Protein AF-F1LET0-F1 (afdb_monomer)

Sequence (110 aa):
MNVQQAGLLLLLGVIIACVSADAPQTCSQVMASPGEENHNKMLLCQLFESSTLLAQLGALVSEGLDRLMITQGVVPDVSAEEEGQSIEKRKHEYLRFGKRKHEYLRFGRK

Structure (mmCIF, N/CA/C/O backbone):
data_AF-F1LET0-F1
#
_entry.id   AF-F1LET0-F1
#
loop_
_atom_site.group_PDB
_atom_site.id
_atom_site.type_symbol
_atom_site.label_atom_id
_atom_site.label_alt_id
_atom_site.label_comp_id
_atom_site.label_asym_id
_atom_site.label_entity_id
_atom_site.label_seq_id
_atom_site.pdbx_PDB_ins_code
_atom_site.Cartn_x
_atom_site.Cartn_y
_atom_site.Cartn_z
_atom_site.occupancy
_atom_site.B_iso_or_equiv
_atom_site.auth_seq_id
_atom_site.auth_comp_id
_atom_site.auth_asym_id
_atom_site.auth_atom_id
_atom_site.pdbx_PDB_model_num
ATOM 1 N N . MET A 1 1 ? -5.323 -19.672 57.833 1.00 56.84 1 MET A N 1
ATOM 2 C CA . MET A 1 1 ? -5.205 -19.166 56.447 1.00 56.84 1 MET A CA 1
ATOM 3 C C . MET A 1 1 ? -4.450 -17.856 56.521 1.00 56.84 1 MET A C 1
ATOM 5 O O . MET A 1 1 ? -4.921 -16.932 57.168 1.00 56.84 1 MET A O 1
ATOM 9 N N . ASN A 1 2 ? -3.221 -17.841 56.010 1.00 63.44 2 ASN A N 1
ATOM 10 C CA . ASN A 1 2 ? -2.271 -16.759 56.257 1.00 63.44 2 ASN A CA 1
ATOM 11 C C . ASN A 1 2 ? -2.676 -15.504 55.476 1.00 63.44 2 ASN A C 1
ATOM 13 O O . ASN A 1 2 ? -3.034 -15.597 54.304 1.00 63.44 2 ASN A O 1
ATOM 17 N N . VAL A 1 3 ? -2.590 -14.338 56.118 1.00 72.00 3 VAL A N 1
ATOM 18 C CA . VAL A 1 3 ? -2.959 -13.013 55.572 1.00 72.00 3 VAL A CA 1
ATOM 19 C C . VAL A 1 3 ? -2.309 -12.745 54.202 1.00 72.00 3 VAL A C 1
ATOM 21 O O . VAL A 1 3 ? -2.918 -12.139 53.325 1.00 72.00 3 VAL A O 1
ATOM 24 N N . GLN A 1 4 ? -1.120 -13.308 53.971 1.00 70.50 4 GLN A N 1
ATOM 25 C CA . GLN A 1 4 ? -0.400 -13.267 52.696 1.00 70.50 4 GLN A CA 1
ATOM 26 C C . GLN A 1 4 ? -1.166 -13.920 51.527 1.00 70.50 4 GLN A C 1
ATOM 28 O O . GLN A 1 4 ? -1.143 -13.424 50.405 1.00 70.50 4 GLN A O 1
ATOM 33 N N . GLN A 1 5 ? -1.865 -15.028 51.787 1.00 74.06 5 GLN A N 1
ATOM 34 C CA . GLN A 1 5 ? -2.596 -15.795 50.776 1.00 74.06 5 GLN A CA 1
ATOM 35 C C . GLN A 1 5 ? -3.907 -15.094 50.385 1.00 74.06 5 GLN A C 1
ATOM 37 O O . GLN A 1 5 ? -4.295 -15.118 49.220 1.00 74.06 5 GLN A O 1
ATOM 42 N N . ALA A 1 6 ? -4.548 -14.412 51.342 1.00 75.75 6 ALA A N 1
ATOM 43 C CA . ALA A 1 6 ? -5.726 -13.584 51.090 1.00 75.75 6 ALA A CA 1
ATOM 44 C C . ALA A 1 6 ? -5.379 -12.333 50.262 1.00 75.75 6 ALA A C 1
ATOM 46 O O . ALA A 1 6 ? -6.107 -12.003 49.330 1.00 75.75 6 ALA A O 1
ATOM 47 N N . GLY A 1 7 ? -4.239 -11.686 50.545 1.00 79.75 7 GLY A N 1
ATOM 48 C CA . GLY A 1 7 ? -3.753 -10.546 49.759 1.00 79.75 7 GLY A CA 1
ATOM 49 C C . GLY A 1 7 ? -3.412 -10.917 48.313 1.00 79.75 7 GLY A C 1
ATOM 50 O O . GLY A 1 7 ? -3.776 -10.192 47.390 1.00 79.75 7 GLY A O 1
ATOM 51 N N . LEU A 1 8 ? -2.786 -12.080 48.102 1.00 81.38 8 LEU A N 1
ATOM 52 C CA . LEU A 1 8 ? -2.466 -12.583 46.763 1.00 81.38 8 LEU A CA 1
ATOM 53 C C . LEU A 1 8 ? -3.726 -12.894 45.940 1.00 81.38 8 LEU A C 1
ATOM 55 O O . LEU A 1 8 ? -3.779 -12.565 44.759 1.00 81.38 8 LEU A O 1
ATOM 59 N N . LEU A 1 9 ? -4.750 -13.488 46.565 1.00 81.1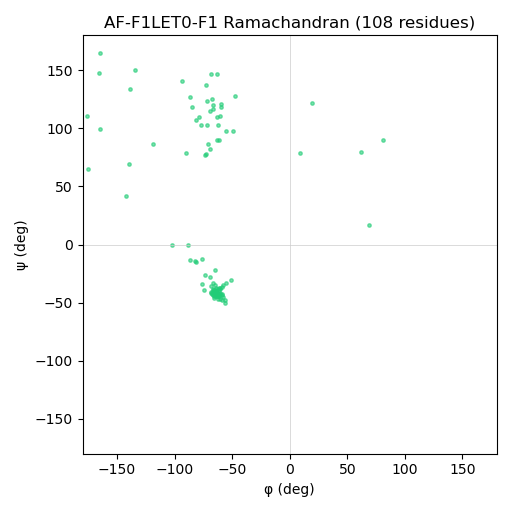2 9 LEU A N 1
ATOM 60 C CA . LEU A 1 9 ? -6.037 -13.772 45.920 1.00 81.12 9 LEU A CA 1
ATOM 61 C C . LEU A 1 9 ? -6.799 -12.493 45.553 1.00 81.12 9 LEU A C 1
ATOM 63 O O . LEU A 1 9 ? -7.379 -12.422 44.473 1.00 81.12 9 LEU A O 1
ATOM 67 N N . LEU A 1 10 ? -6.762 -11.473 46.414 1.00 81.38 10 LEU A N 1
ATOM 68 C CA . LEU A 1 10 ? -7.357 -10.164 46.133 1.00 81.38 10 LEU A CA 1
ATOM 69 C C . LEU A 1 10 ? -6.645 -9.453 44.977 1.00 81.38 10 LEU A C 1
ATOM 71 O O . LEU A 1 10 ? -7.308 -8.945 44.078 1.00 81.38 10 LEU A O 1
ATOM 75 N N . LEU A 1 11 ? -5.310 -9.473 44.954 1.00 78.56 11 LEU A N 1
ATOM 76 C CA . LEU A 1 11 ? -4.522 -8.908 43.855 1.00 78.56 11 LEU A C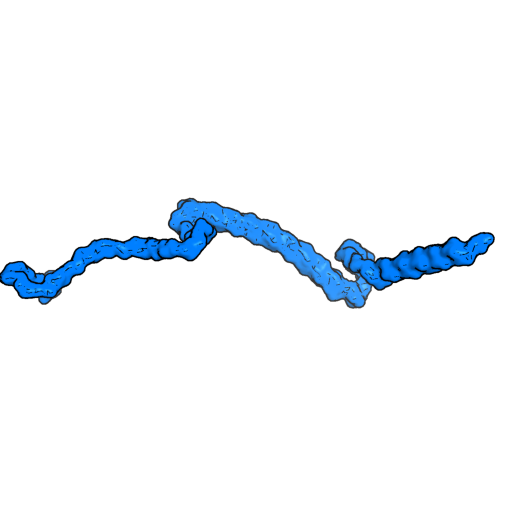A 1
ATOM 77 C C . LEU A 1 11 ? -4.780 -9.636 42.533 1.00 78.56 11 LEU A C 1
ATOM 79 O O . LEU A 1 11 ? -5.009 -8.984 41.519 1.00 78.56 11 LEU A O 1
ATOM 83 N N . LEU A 1 12 ? -4.813 -10.972 42.541 1.00 79.06 12 LEU A N 1
ATOM 84 C CA . LEU A 1 12 ? -5.175 -11.765 41.362 1.00 79.06 12 LEU A CA 1
ATOM 85 C C . LEU A 1 12 ? -6.596 -11.446 40.879 1.00 79.06 12 LEU A C 1
ATOM 87 O O . LEU A 1 12 ? -6.797 -11.266 39.682 1.00 79.06 12 LEU A O 1
ATOM 91 N N . GLY A 1 13 ? -7.562 -11.310 41.791 1.00 72.94 13 GLY A N 1
ATOM 92 C CA . GLY A 1 13 ? -8.936 -10.932 41.452 1.00 72.94 13 GLY A CA 1
ATOM 93 C C . GLY A 1 13 ? -9.042 -9.546 40.808 1.00 72.94 13 GLY A C 1
ATOM 94 O O . GLY A 1 13 ? -9.753 -9.385 39.819 1.00 72.94 13 GLY A O 1
ATOM 95 N N . VAL A 1 14 ? -8.291 -8.561 41.312 1.00 77.62 14 VAL A N 1
ATOM 96 C CA . VAL A 1 14 ? -8.251 -7.200 40.748 1.00 77.62 14 VAL A CA 1
ATOM 97 C C . VAL A 1 14 ? -7.578 -7.186 39.374 1.00 77.62 14 VAL A C 1
ATOM 99 O O . VAL A 1 14 ? -8.085 -6.549 38.456 1.00 77.62 14 VAL A O 1
ATOM 102 N N . ILE A 1 15 ? -6.480 -7.925 39.193 1.00 70.19 15 ILE A N 1
ATOM 103 C CA . ILE A 1 15 ? -5.787 -8.021 37.898 1.00 70.19 15 ILE A CA 1
ATOM 104 C C . ILE A 1 15 ? -6.701 -8.653 36.836 1.00 70.19 15 ILE A C 1
ATOM 106 O O . ILE A 1 15 ? -6.777 -8.149 35.717 1.00 70.19 15 ILE A O 1
ATOM 110 N N . ILE A 1 16 ? -7.439 -9.710 37.189 1.00 67.06 16 ILE A N 1
ATOM 111 C CA . ILE A 1 16 ? -8.380 -10.375 36.274 1.00 67.06 16 ILE A CA 1
ATOM 112 C C . ILE A 1 16 ? -9.549 -9.443 35.912 1.00 67.06 16 ILE A C 1
ATOM 114 O O . ILE A 1 16 ? -9.918 -9.355 34.741 1.00 67.06 16 ILE A O 1
ATOM 118 N N . ALA A 1 17 ? -10.093 -8.700 36.880 1.00 59.22 17 ALA A N 1
ATOM 119 C CA . ALA A 1 17 ? -11.155 -7.725 36.628 1.00 59.22 17 ALA A CA 1
ATOM 120 C C . ALA A 1 17 ? -10.692 -6.583 35.703 1.00 59.22 17 ALA A C 1
ATOM 122 O O . ALA A 1 17 ? -11.411 -6.229 34.767 1.00 59.22 17 ALA A O 1
ATOM 123 N N . CYS A 1 18 ? -9.473 -6.065 35.894 1.00 55.19 18 CYS A N 1
ATOM 124 C CA . CYS A 1 18 ? -8.909 -5.011 35.047 1.00 55.19 18 CYS A CA 1
ATOM 125 C C . CYS A 1 18 ? -8.669 -5.465 33.597 1.00 55.19 18 CYS A C 1
ATOM 127 O O . CYS A 1 18 ? -8.872 -4.677 32.679 1.00 55.19 18 CYS A O 1
ATOM 129 N N . VAL A 1 19 ? -8.290 -6.727 33.367 1.00 56.44 19 VAL A N 1
ATOM 130 C CA . VAL A 1 19 ? -8.072 -7.269 32.009 1.00 56.44 19 VAL A CA 1
ATOM 131 C C . VAL A 1 19 ? -9.380 -7.407 31.216 1.00 56.44 19 VAL A C 1
ATOM 133 O O . VAL A 1 19 ? -9.371 -7.320 29.992 1.00 56.44 19 VAL A O 1
ATOM 136 N N . SER A 1 20 ? -10.516 -7.594 31.893 1.00 51.00 20 SER A N 1
ATOM 137 C CA . SER A 1 20 ? -11.817 -7.804 31.236 1.00 51.00 20 SER A CA 1
ATOM 138 C C . SER A 1 20 ? -12.580 -6.525 30.871 1.00 51.00 20 SER A C 1
ATOM 140 O O . SER A 1 20 ? -13.534 -6.596 30.099 1.00 51.00 20 SER A O 1
ATOM 142 N N . ALA A 1 21 ? -12.177 -5.366 31.402 1.00 47.12 21 ALA A N 1
ATOM 143 C CA . ALA A 1 21 ? -12.904 -4.109 31.211 1.00 47.12 21 ALA A CA 1
ATOM 144 C C . ALA A 1 21 ? -12.606 -3.414 29.869 1.00 47.12 21 ALA A C 1
ATOM 146 O O . ALA A 1 21 ? -13.365 -2.536 29.471 1.00 47.12 21 ALA A O 1
ATOM 147 N N . ASP A 1 22 ? -11.541 -3.818 29.169 1.00 45.16 22 ASP A N 1
ATOM 148 C CA . ASP A 1 22 ? -11.084 -3.162 27.936 1.00 45.16 22 ASP A CA 1
ATOM 149 C C . ASP A 1 22 ? -10.569 -4.185 26.905 1.00 45.16 22 ASP A C 1
ATOM 151 O O . ASP A 1 22 ? -9.524 -4.030 26.272 1.00 45.16 22 ASP A O 1
ATOM 155 N N . ALA A 1 23 ? -11.283 -5.307 26.770 1.00 52.97 23 ALA A N 1
ATOM 156 C CA . ALA A 1 23 ? -11.004 -6.258 25.703 1.00 52.97 23 ALA A CA 1
ATOM 157 C C . ALA A 1 23 ? -11.463 -5.651 24.362 1.00 52.97 23 ALA A C 1
ATOM 159 O O . ALA A 1 23 ? -12.647 -5.316 24.230 1.00 52.97 23 ALA A O 1
ATOM 160 N N . PRO A 1 24 ? -10.581 -5.516 23.350 1.00 62.19 24 PRO A N 1
ATOM 161 C CA . PRO A 1 24 ? -10.989 -5.020 22.045 1.00 62.19 24 PRO A CA 1
ATOM 162 C C . PRO A 1 24 ? -12.050 -5.964 21.475 1.00 62.19 24 PRO A C 1
ATOM 164 O O . PRO A 1 24 ? -11.803 -7.156 21.281 1.00 62.19 24 PRO A O 1
ATOM 167 N N . GLN A 1 25 ? -13.252 -5.435 21.237 1.00 67.94 25 GLN A N 1
ATOM 168 C CA . GLN A 1 25 ? -14.327 -6.198 20.614 1.00 67.94 25 GLN A CA 1
ATOM 169 C C . GLN A 1 25 ? -13.849 -6.665 19.240 1.00 67.94 25 GLN A C 1
ATOM 171 O O . GLN A 1 25 ? -13.485 -5.859 18.383 1.00 67.94 25 GLN A O 1
ATOM 176 N N . THR A 1 26 ? -13.836 -7.977 19.032 1.00 78.69 26 THR A N 1
ATOM 177 C CA . THR A 1 26 ? -13.516 -8.538 17.718 1.00 78.69 26 THR A CA 1
ATOM 178 C C . THR A 1 26 ? -14.636 -8.194 16.736 1.00 78.69 26 THR A C 1
ATOM 180 O O . THR A 1 26 ? -15.807 -8.142 17.122 1.00 78.69 26 THR A O 1
ATOM 183 N N . CYS A 1 27 ? -14.315 -7.987 15.453 1.00 79.12 27 CYS A N 1
ATOM 184 C CA . CYS A 1 27 ? -15.344 -7.718 14.440 1.00 79.12 27 CYS A CA 1
ATOM 185 C C . CYS A 1 27 ? -16.425 -8.808 14.401 1.00 79.12 27 CYS A C 1
ATOM 187 O O . CYS A 1 27 ? -17.602 -8.498 14.243 1.00 79.12 27 CYS A O 1
ATOM 189 N N . SER A 1 28 ? -16.055 -10.063 14.675 1.00 80.69 28 SER A N 1
ATOM 190 C CA . SER A 1 28 ? -16.986 -11.186 14.816 1.00 80.69 28 SER A CA 1
ATOM 191 C C . SER A 1 28 ? -18.026 -10.975 15.927 1.00 80.69 28 SER A C 1
ATOM 193 O O . SER A 1 28 ? -19.184 -11.346 15.765 1.00 80.69 28 SER A O 1
ATOM 195 N N . GLN A 1 29 ? -17.639 -10.350 17.044 1.00 80.56 29 GLN A N 1
ATOM 196 C CA . GLN A 1 29 ? -18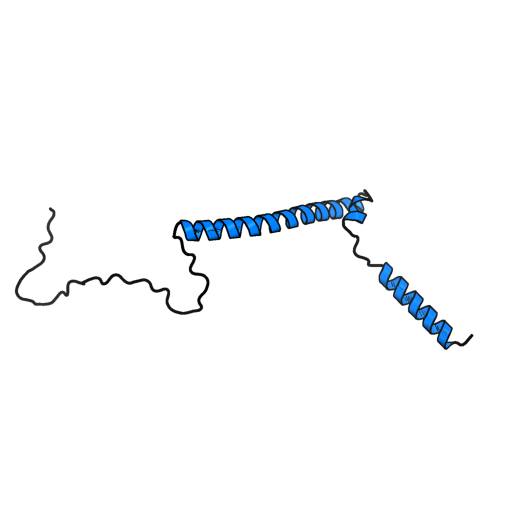.539 -10.007 18.153 1.00 80.56 29 GLN A CA 1
ATOM 197 C C . GLN A 1 29 ? -19.442 -8.813 17.827 1.00 80.56 29 GLN A C 1
ATOM 199 O O . GLN A 1 29 ? -20.620 -8.825 18.177 1.00 80.56 29 GLN A O 1
ATOM 204 N N . VAL A 1 30 ? -18.906 -7.801 17.141 1.00 78.12 30 VAL A N 1
ATOM 205 C CA . VAL A 1 30 ? -19.661 -6.604 16.732 1.00 78.12 30 VAL A CA 1
ATOM 206 C C . VAL A 1 30 ? -20.729 -6.958 15.694 1.00 78.12 30 VAL A C 1
ATOM 208 O O . VAL A 1 30 ? -21.841 -6.445 15.761 1.00 78.12 30 VAL A O 1
ATOM 211 N N . MET A 1 31 ? -20.428 -7.875 14.772 1.00 73.19 31 MET A N 1
ATOM 212 C CA . MET A 1 31 ? -21.385 -8.333 13.759 1.00 73.19 31 MET A CA 1
ATOM 213 C C . MET A 1 31 ? -22.481 -9.252 14.318 1.00 73.19 31 MET A C 1
ATOM 215 O O . MET A 1 31 ? -23.569 -9.309 13.752 1.00 73.19 31 MET A O 1
ATOM 219 N N . ALA A 1 32 ? -22.217 -9.959 15.421 1.00 76.50 32 ALA A N 1
ATOM 220 C CA . ALA A 1 32 ? -23.184 -10.855 16.058 1.00 76.50 32 ALA A CA 1
ATOM 221 C C . ALA A 1 32 ? -24.186 -10.137 16.987 1.00 76.50 32 ALA A C 1
ATOM 223 O O . ALA A 1 32 ? -25.197 -10.733 17.355 1.00 76.50 32 ALA A O 1
ATOM 224 N N . SER A 1 33 ? -23.927 -8.877 17.362 1.00 69.94 33 SER A N 1
ATOM 225 C CA . SER A 1 33 ? -24.797 -8.069 18.229 1.00 69.94 33 SER A CA 1
ATOM 226 C C . SER A 1 33 ? -25.294 -6.813 17.497 1.00 69.94 33 SER A C 1
ATOM 228 O O . SER A 1 33 ? -24.670 -5.749 17.588 1.00 69.94 33 SER A O 1
ATOM 230 N N . PRO A 1 34 ? -26.403 -6.908 16.739 1.00 61.94 34 PRO A N 1
ATOM 231 C CA . PRO A 1 34 ? -26.974 -5.759 16.051 1.00 61.94 34 PRO A CA 1
ATOM 232 C C . PRO A 1 34 ? -27.628 -4.817 17.071 1.00 61.94 34 PRO A C 1
ATOM 234 O O . PRO A 1 34 ? -28.721 -5.073 17.570 1.00 61.94 34 PRO A O 1
ATOM 237 N N . GLY A 1 35 ? -26.944 -3.717 17.377 1.00 69.25 35 GLY A N 1
ATOM 238 C CA . GLY A 1 35 ? -27.448 -2.610 18.190 1.00 69.25 35 GLY A CA 1
ATOM 239 C C . GLY A 1 35 ? -27.118 -1.272 17.530 1.00 69.25 35 GLY A C 1
ATOM 240 O O . GLY A 1 35 ? -26.113 -1.163 16.827 1.00 69.25 35 GLY A O 1
ATOM 241 N N . GLU A 1 36 ? -27.951 -0.253 17.748 1.00 71.00 36 GLU A N 1
ATOM 242 C CA . GLU A 1 36 ? -27.780 1.095 17.170 1.00 71.00 36 GLU A CA 1
ATOM 243 C C . GLU A 1 36 ? -26.421 1.715 17.556 1.00 71.00 36 GLU A C 1
ATOM 245 O O . GLU A 1 36 ? -25.735 2.324 16.737 1.00 71.00 36 GLU A O 1
ATOM 250 N N . GLU A 1 37 ? -25.954 1.423 18.770 1.00 73.75 37 GLU A N 1
ATOM 251 C CA . GLU A 1 37 ? -24.635 1.789 19.304 1.00 73.75 37 GLU A CA 1
ATOM 252 C C . GLU A 1 37 ? -23.442 1.130 18.583 1.00 73.75 37 GLU A C 1
ATOM 254 O O . GLU A 1 37 ? -22.325 1.653 18.606 1.00 73.75 37 GLU A O 1
ATOM 259 N N . ASN A 1 38 ? -23.663 0.003 17.899 1.00 76.62 38 ASN A N 1
ATOM 260 C CA . ASN A 1 38 ? -22.626 -0.749 17.191 1.00 76.62 38 ASN A CA 1
ATOM 261 C C . ASN A 1 38 ? -22.653 -0.528 15.673 1.00 76.62 38 ASN A C 1
ATOM 263 O O . ASN A 1 38 ? -21.783 -1.051 14.979 1.00 76.62 38 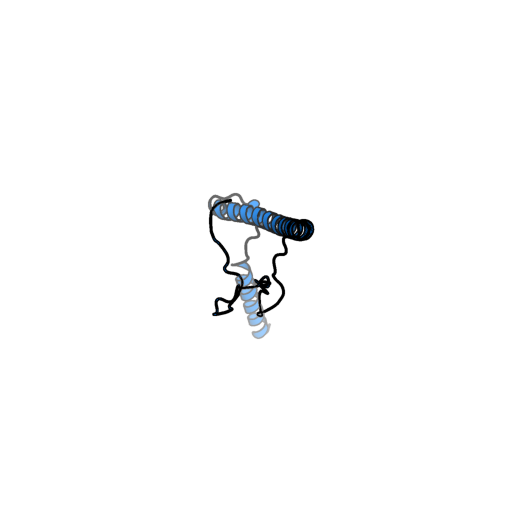ASN A O 1
ATOM 267 N N . HIS A 1 39 ? -23.583 0.279 15.148 1.00 81.06 39 HIS A N 1
ATOM 268 C CA . HIS A 1 39 ? -23.700 0.533 13.709 1.00 81.06 39 HIS A CA 1
ATOM 269 C C . HIS A 1 39 ? -22.396 1.082 13.106 1.00 81.06 39 HIS A C 1
ATOM 271 O O . HIS A 1 39 ? -21.874 0.544 12.130 1.00 81.06 39 HIS A O 1
ATOM 277 N N . ASN A 1 40 ? -21.795 2.087 13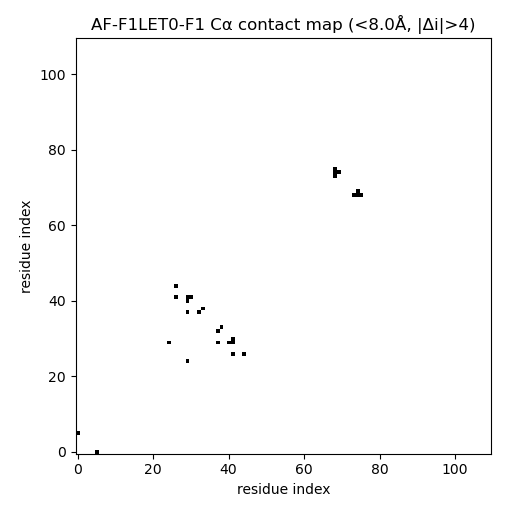.752 1.00 84.50 40 ASN A N 1
ATOM 278 C CA . ASN A 1 40 ? -20.516 2.652 13.311 1.00 84.50 40 ASN A CA 1
ATOM 279 C C . ASN A 1 40 ? -19.372 1.628 13.384 1.00 84.50 40 ASN A C 1
ATOM 281 O O . ASN A 1 40 ? -18.522 1.584 12.498 1.00 84.50 40 ASN A O 1
ATOM 285 N N . LYS A 1 41 ? -19.357 0.767 14.409 1.00 84.56 41 LYS A N 1
ATOM 286 C CA . LYS A 1 41 ? -18.344 -0.292 14.546 1.00 84.56 41 LYS A CA 1
ATOM 287 C C . LYS A 1 41 ? -18.502 -1.367 13.467 1.00 84.56 41 LYS A C 1
ATOM 289 O O . LYS A 1 41 ? -17.507 -1.864 12.954 1.00 84.56 41 LYS A O 1
ATOM 294 N N . MET A 1 42 ? -19.737 -1.685 13.084 1.00 84.38 42 MET A N 1
ATOM 295 C CA . MET A 1 42 ? -20.038 -2.614 11.997 1.00 84.38 42 MET A CA 1
ATOM 296 C C . MET A 1 42 ? -19.540 -2.077 10.649 1.00 84.38 42 MET A C 1
ATOM 298 O O . MET A 1 42 ? -18.884 -2.808 9.908 1.00 84.38 42 MET A O 1
ATOM 302 N N . LEU A 1 43 ? -19.770 -0.790 10.364 1.00 86.81 43 LEU A N 1
ATOM 303 C CA . LEU A 1 43 ? -19.232 -0.134 9.167 1.00 86.81 43 LEU A CA 1
ATOM 304 C C . LEU A 1 43 ? -17.699 -0.156 9.147 1.00 86.81 43 LEU A C 1
ATOM 306 O O . LEU A 1 43 ? -17.104 -0.444 8.112 1.00 86.81 43 LEU A O 1
ATOM 310 N N . LEU A 1 44 ? -17.046 0.088 10.288 1.00 88.69 44 LEU A N 1
ATOM 311 C CA . LEU A 1 44 ? -15.586 -0.002 10.387 1.00 88.69 44 LEU A CA 1
ATOM 312 C C . LEU A 1 44 ? -15.071 -1.423 10.122 1.00 88.69 44 LEU A C 1
ATOM 314 O O . LEU A 1 44 ? -14.057 -1.576 9.446 1.00 88.69 44 LEU A O 1
ATOM 318 N N . CYS A 1 45 ? -15.775 -2.456 10.586 1.00 89.06 45 CYS A N 1
ATOM 319 C CA . CYS A 1 45 ? -15.436 -3.848 10.288 1.00 89.06 45 CYS A CA 1
ATOM 320 C C . CYS A 1 45 ? -15.555 -4.175 8.796 1.00 89.06 45 CYS A C 1
ATOM 322 O O . CYS A 1 45 ? -14.653 -4.790 8.231 1.00 89.06 45 CYS A O 1
ATOM 324 N N . GLN A 1 46 ? -16.619 -3.704 8.144 1.00 90.00 46 GLN A N 1
ATOM 325 C CA . GLN A 1 46 ? -16.801 -3.868 6.702 1.00 90.00 46 GLN A CA 1
ATOM 326 C C . GLN A 1 46 ? -15.715 -3.129 5.905 1.00 90.00 46 GLN A C 1
ATOM 328 O O . GLN A 1 46 ? -15.165 -3.661 4.939 1.00 90.00 46 GLN A O 1
ATOM 333 N N . LEU A 1 47 ? -15.368 -1.907 6.319 1.00 90.31 47 LEU A N 1
ATOM 334 C CA . LEU A 1 47 ? -14.273 -1.162 5.702 1.00 90.31 47 LEU A CA 1
ATOM 335 C C . LEU A 1 47 ? -12.936 -1.875 5.894 1.00 90.31 47 LEU A C 1
ATOM 337 O O . LEU A 1 47 ? -12.176 -1.987 4.934 1.00 90.31 47 LEU A O 1
ATOM 341 N N . PHE A 1 48 ? -12.661 -2.390 7.091 1.00 89.81 48 PHE A N 1
ATOM 342 C CA . PHE A 1 48 ? -11.449 -3.154 7.367 1.00 89.81 48 PHE A CA 1
ATOM 343 C C . PHE A 1 48 ? -11.342 -4.386 6.461 1.00 89.81 48 PHE A C 1
ATOM 345 O O . PHE A 1 48 ? -10.314 -4.571 5.813 1.00 89.81 48 PHE A O 1
ATOM 352 N N . GLU A 1 49 ? -12.417 -5.165 6.329 1.00 88.50 49 GLU A N 1
ATOM 353 C CA . GLU A 1 49 ? -12.474 -6.308 5.414 1.00 88.50 49 GLU A CA 1
ATOM 354 C C . GLU A 1 49 ? -12.156 -5.884 3.971 1.00 88.50 49 GLU A C 1
ATOM 356 O O . GLU A 1 49 ? -11.241 -6.428 3.349 1.00 88.50 49 GLU A O 1
ATOM 361 N N . SER A 1 50 ? -12.819 -4.835 3.470 1.00 93.31 50 SER A N 1
ATOM 362 C CA . SER A 1 50 ? -12.564 -4.319 2.119 1.00 93.31 50 SER A CA 1
ATOM 363 C C . SER A 1 50 ? -11.125 -3.819 1.922 1.00 93.31 50 SER A C 1
ATOM 365 O O . SER A 1 50 ? -10.523 -4.048 0.873 1.00 93.31 50 SER A O 1
ATOM 367 N N . SER A 1 51 ? -10.538 -3.195 2.947 1.00 93.06 51 SER A N 1
ATOM 368 C CA . SER A 1 51 ? -9.175 -2.660 2.923 1.00 93.06 51 SER A CA 1
ATOM 369 C C . SER A 1 51 ? -8.135 -3.774 2.809 1.00 93.06 51 SER A C 1
ATOM 371 O O . SER A 1 51 ? -7.190 -3.668 2.027 1.00 93.06 51 SER A O 1
ATOM 373 N N . THR A 1 52 ? -8.334 -4.888 3.519 1.00 91.06 52 THR A N 1
ATOM 374 C CA . THR A 1 52 ? -7.418 -6.037 3.434 1.00 91.06 52 THR A CA 1
ATOM 375 C C . THR A 1 52 ? -7.404 -6.668 2.043 1.00 91.06 52 THR A C 1
ATOM 377 O O . THR A 1 52 ? -6.334 -6.997 1.529 1.00 91.06 52 THR A O 1
ATOM 380 N N . LEU A 1 53 ? -8.569 -6.777 1.398 1.00 93.88 53 LEU A N 1
ATOM 381 C CA . LEU A 1 53 ? -8.682 -7.286 0.033 1.00 93.88 53 LEU A CA 1
ATOM 382 C C . LEU A 1 53 ? -8.009 -6.328 -0.959 1.00 93.88 53 LEU A C 1
ATOM 384 O O . LEU A 1 53 ? -7.239 -6.761 -1.816 1.00 93.88 53 LEU A O 1
ATOM 388 N N . LEU A 1 54 ? -8.233 -5.020 -0.805 1.00 95.88 54 LEU A N 1
ATOM 389 C CA . LEU A 1 54 ? -7.577 -4.001 -1.625 1.00 95.88 54 LEU A CA 1
ATOM 390 C C . LEU A 1 54 ? -6.052 -4.023 -1.477 1.00 95.88 54 LEU A C 1
ATOM 392 O O . LEU A 1 54 ? -5.356 -3.866 -2.475 1.00 95.88 54 LEU A O 1
ATOM 396 N N . ALA A 1 55 ? -5.521 -4.268 -0.278 1.00 94.50 55 ALA A N 1
ATOM 397 C CA . ALA A 1 55 ? -4.081 -4.407 -0.070 1.00 94.50 55 ALA A CA 1
ATOM 398 C C . ALA A 1 55 ? -3.501 -5.619 -0.824 1.00 94.50 55 ALA A C 1
ATOM 400 O O . ALA A 1 55 ? -2.448 -5.506 -1.453 1.00 94.50 55 ALA A O 1
ATOM 401 N N . GLN A 1 56 ? -4.206 -6.758 -0.822 1.00 94.19 56 GLN A N 1
ATOM 402 C CA . GLN A 1 56 ? -3.799 -7.948 -1.584 1.00 94.19 56 GLN A CA 1
ATOM 403 C C . GLN A 1 56 ? -3.826 -7.694 -3.096 1.00 94.19 56 GLN A C 1
ATOM 405 O O . GLN A 1 56 ? -2.877 -8.040 -3.799 1.00 94.19 56 GLN A O 1
ATOM 410 N N . LEU A 1 57 ? -4.881 -7.043 -3.597 1.00 96.31 57 LEU A N 1
ATOM 411 C CA . LEU A 1 57 ? -4.961 -6.650 -5.005 1.00 96.31 57 LEU A CA 1
ATOM 412 C C . LEU A 1 57 ? -3.873 -5.640 -5.375 1.00 96.31 57 LEU A C 1
ATOM 414 O O . LEU A 1 57 ? -3.275 -5.764 -6.439 1.00 96.31 57 LEU A O 1
ATOM 418 N N . GLY A 1 58 ? -3.584 -4.677 -4.500 1.00 95.94 58 GLY A N 1
ATOM 419 C CA . GLY A 1 58 ? -2.534 -3.684 -4.705 1.00 95.94 58 GLY A CA 1
ATOM 420 C C . GLY A 1 58 ? -1.165 -4.328 -4.913 1.00 95.94 58 GLY A C 1
ATOM 421 O O . GLY A 1 58 ? -0.471 -3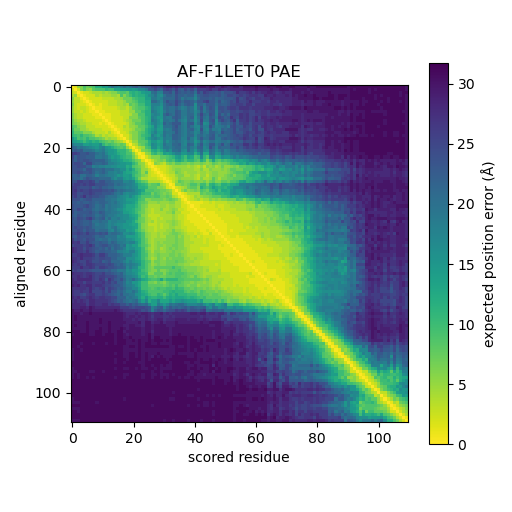.975 -5.859 1.00 95.94 58 GLY A O 1
ATOM 422 N N . ALA A 1 59 ? -0.809 -5.327 -4.100 1.00 94.62 59 ALA A N 1
ATOM 423 C CA . ALA A 1 59 ? 0.446 -6.060 -4.264 1.00 94.62 59 ALA A CA 1
ATOM 424 C C . ALA A 1 59 ? 0.534 -6.779 -5.624 1.00 94.62 59 ALA A C 1
ATOM 426 O O . ALA A 1 59 ? 1.550 -6.678 -6.310 1.00 94.62 59 ALA A O 1
ATOM 427 N N . LEU A 1 60 ? -0.545 -7.450 -6.045 1.00 95.69 60 LEU A N 1
ATOM 428 C CA . LEU A 1 60 ? -0.599 -8.155 -7.331 1.00 95.69 60 LEU A CA 1
ATOM 429 C C . LEU A 1 60 ? -0.546 -7.200 -8.529 1.00 95.69 60 LEU A C 1
ATOM 431 O O . LEU A 1 60 ? 0.103 -7.494 -9.532 1.00 95.69 60 LEU A O 1
ATOM 435 N N . VAL A 1 61 ? -1.226 -6.056 -8.435 1.00 96.69 61 VAL A N 1
ATOM 436 C CA . VAL A 1 61 ? -1.218 -5.030 -9.484 1.00 96.69 61 VAL A CA 1
ATOM 437 C C . VAL A 1 61 ? 0.162 -4.395 -9.606 1.00 96.69 61 VAL A C 1
ATOM 439 O O . VAL A 1 61 ? 0.635 -4.238 -10.728 1.00 96.69 61 VAL A O 1
ATOM 442 N N . SER A 1 62 ? 0.825 -4.083 -8.489 1.00 92.88 62 SER A N 1
ATOM 443 C CA . SER A 1 62 ? 2.196 -3.564 -8.501 1.00 92.88 62 SER A CA 1
ATOM 444 C C . SER A 1 62 ? 3.164 -4.556 -9.145 1.00 92.88 62 SER A C 1
ATOM 446 O O . SER A 1 62 ? 3.894 -4.176 -10.053 1.00 92.88 62 SER A O 1
ATOM 448 N N . GLU A 1 63 ? 3.104 -5.843 -8.781 1.00 92.31 63 GLU A N 1
ATOM 449 C CA . GLU A 1 63 ? 3.958 -6.863 -9.410 1.00 92.31 63 GLU A CA 1
ATOM 450 C C . GLU A 1 63 ? 3.677 -6.996 -10.918 1.00 92.31 63 GLU A C 1
ATOM 452 O O . GLU A 1 63 ? 4.597 -7.086 -11.736 1.00 92.31 63 GLU A O 1
ATOM 457 N N . GLY A 1 64 ? 2.400 -7.007 -11.310 1.00 92.62 64 GLY A N 1
ATOM 458 C CA . GLY A 1 64 ? 2.008 -7.064 -12.717 1.00 92.62 64 GLY A CA 1
ATOM 459 C C . GLY A 1 64 ? 2.502 -5.851 -13.505 1.00 92.62 64 GLY A C 1
ATOM 460 O O . GLY A 1 64 ? 2.966 -5.999 -14.639 1.00 92.62 64 GLY A O 1
ATOM 461 N N . LEU A 1 65 ? 2.444 -4.668 -12.892 1.00 91.31 65 LEU A N 1
ATOM 462 C CA . LEU A 1 65 ? 2.944 -3.430 -13.469 1.00 91.31 65 LEU A CA 1
ATOM 463 C C . LEU A 1 65 ? 4.467 -3.464 -13.626 1.00 91.31 65 LEU A C 1
ATOM 465 O O . LEU A 1 65 ? 4.943 -3.178 -14.719 1.00 91.31 65 LEU A O 1
ATOM 469 N N . ASP A 1 66 ? 5.218 -3.893 -12.611 1.00 88.81 66 ASP A N 1
ATOM 470 C CA . ASP A 1 66 ? 6.682 -4.010 -12.676 1.00 88.81 66 ASP A CA 1
ATOM 471 C C . ASP A 1 66 ? 7.121 -4.951 -13.807 1.00 88.81 66 ASP A C 1
ATOM 473 O O . ASP A 1 66 ? 8.009 -4.634 -14.605 1.00 88.81 66 ASP A O 1
ATOM 477 N N . ARG A 1 67 ? 6.441 -6.097 -13.951 1.00 88.62 67 ARG A N 1
ATOM 478 C CA . ARG A 1 67 ? 6.682 -7.030 -15.064 1.00 88.62 67 ARG A CA 1
ATOM 479 C C . ARG A 1 67 ? 6.394 -6.378 -16.415 1.00 88.62 67 ARG A C 1
ATOM 481 O O . ARG A 1 67 ? 7.190 -6.526 -17.341 1.00 88.62 67 ARG A O 1
ATOM 488 N N . LEU A 1 68 ? 5.287 -5.646 -16.534 1.00 88.25 68 LEU A N 1
ATOM 489 C CA . LEU A 1 68 ? 4.934 -4.914 -17.752 1.00 88.25 68 LEU A CA 1
ATOM 490 C C . LEU A 1 68 ? 5.973 -3.840 -18.092 1.00 88.25 68 LEU A C 1
ATOM 492 O O . LEU A 1 68 ? 6.403 -3.761 -19.242 1.00 88.25 68 LEU A O 1
ATOM 496 N N . MET A 1 69 ? 6.427 -3.078 -17.100 1.00 84.25 69 MET A N 1
ATOM 497 C CA . MET A 1 69 ? 7.460 -2.053 -17.246 1.00 84.25 69 MET A CA 1
ATOM 498 C C . MET A 1 69 ? 8.774 -2.646 -17.769 1.00 84.25 69 MET A C 1
ATOM 500 O O . MET A 1 69 ? 9.343 -2.116 -18.726 1.00 84.25 69 MET A O 1
ATOM 504 N N . ILE A 1 70 ? 9.188 -3.810 -17.252 1.00 86.00 70 ILE A N 1
ATOM 505 C CA . ILE A 1 70 ? 10.342 -4.564 -17.770 1.00 86.00 70 ILE A CA 1
ATOM 506 C C . ILE A 1 70 ? 10.101 -5.009 -19.222 1.00 86.00 70 ILE A C 1
ATOM 508 O O . ILE A 1 70 ? 10.967 -4.816 -20.074 1.00 86.00 70 ILE A O 1
ATOM 512 N N . THR A 1 71 ? 8.926 -5.570 -19.540 1.00 84.62 71 THR A N 1
ATOM 513 C CA . THR A 1 71 ? 8.631 -6.056 -20.906 1.00 84.62 71 THR A CA 1
ATOM 514 C C . THR A 1 71 ? 8.546 -4.944 -21.949 1.00 84.62 71 THR A C 1
ATOM 516 O O . THR A 1 71 ? 8.915 -5.159 -23.101 1.00 84.62 71 THR A O 1
ATOM 519 N N . GLN A 1 72 ? 8.075 -3.757 -21.562 1.00 82.75 72 GLN A N 1
ATOM 520 C CA . GLN A 1 72 ? 7.952 -2.595 -22.444 1.00 82.75 72 GLN A CA 1
ATOM 521 C C . GLN A 1 72 ? 9.233 -1.748 -22.485 1.00 82.75 72 GLN A C 1
ATOM 523 O O . GLN A 1 72 ? 9.281 -0.756 -23.210 1.00 82.75 72 GLN A O 1
ATOM 528 N N . GLY A 1 73 ? 10.279 -2.133 -21.740 1.00 69.38 73 GLY A N 1
ATOM 529 C CA . GLY A 1 73 ? 11.552 -1.411 -21.686 1.00 69.38 73 GLY A CA 1
ATOM 530 C C . GLY A 1 73 ? 11.463 -0.047 -20.994 1.00 69.38 73 GLY A C 1
ATOM 531 O O . GLY A 1 73 ? 12.358 0.781 -21.157 1.00 69.38 73 GLY A O 1
ATOM 532 N N . VAL A 1 74 ? 10.397 0.201 -20.229 1.00 70.62 74 VAL A N 1
ATOM 533 C CA . VAL A 1 74 ? 10.217 1.407 -19.414 1.00 70.62 74 VAL A CA 1
ATOM 534 C C . VAL A 1 74 ? 10.819 1.106 -18.048 1.00 70.62 74 VAL A C 1
ATOM 536 O O . VAL A 1 74 ? 10.113 0.748 -17.117 1.00 70.62 74 VAL A O 1
ATOM 539 N N . VAL A 1 75 ? 12.144 1.166 -17.940 1.00 65.31 75 VAL A N 1
ATOM 540 C CA . VAL A 1 75 ? 12.849 0.959 -16.668 1.00 65.31 75 VAL A CA 1
ATOM 541 C C . VAL A 1 75 ? 12.495 2.111 -15.714 1.00 65.31 75 VAL A C 1
ATOM 543 O O . VAL A 1 75 ? 12.837 3.254 -16.030 1.00 65.31 75 VAL A O 1
ATOM 546 N N . PRO A 1 76 ? 11.838 1.875 -14.560 1.00 60.25 76 PRO A N 1
ATOM 547 C CA . PRO A 1 76 ? 11.896 2.829 -13.472 1.00 60.25 76 PRO A CA 1
ATOM 548 C C . PRO A 1 76 ? 13.241 2.599 -12.781 1.00 60.25 76 PRO A C 1
ATOM 550 O O . PRO A 1 76 ? 13.489 1.558 -12.175 1.00 60.25 76 PRO A O 1
ATOM 553 N N . ASP A 1 77 ? 14.145 3.553 -12.949 1.00 51.59 77 ASP A N 1
ATOM 554 C CA . ASP A 1 77 ? 15.443 3.578 -12.284 1.00 51.59 77 ASP A CA 1
ATOM 555 C C . ASP A 1 77 ? 15.227 3.833 -10.783 1.00 51.59 77 ASP A C 1
ATOM 557 O O . ASP A 1 77 ? 15.215 4.969 -10.317 1.00 51.59 77 ASP A O 1
ATOM 561 N N . VAL A 1 78 ? 14.908 2.779 -10.032 1.00 60.81 78 VAL A N 1
ATOM 562 C CA . VAL A 1 78 ? 14.723 2.822 -8.575 1.00 60.81 78 VAL A CA 1
ATOM 563 C C . VAL A 1 78 ? 15.346 1.586 -7.952 1.00 60.81 78 VAL A C 1
ATOM 565 O O . VAL A 1 78 ? 14.641 0.704 -7.477 1.00 60.81 78 VAL A O 1
ATOM 568 N N . SER A 1 79 ? 16.678 1.511 -7.992 1.00 47.16 79 SER A N 1
ATOM 569 C CA . SER A 1 79 ? 17.528 0.811 -7.010 1.00 47.16 79 SER A CA 1
ATOM 570 C C . SER A 1 79 ? 19.008 1.056 -7.330 1.00 47.16 79 SER A C 1
ATOM 572 O O . SER A 1 79 ? 19.724 0.133 -7.709 1.00 47.16 79 SER A O 1
ATOM 574 N N . ALA A 1 80 ? 19.450 2.306 -7.226 1.00 43.75 80 ALA A N 1
ATOM 575 C CA . ALA A 1 80 ? 20.830 2.647 -6.895 1.00 43.75 80 ALA A CA 1
ATOM 576 C C . ALA A 1 80 ? 20.852 4.130 -6.505 1.00 43.75 80 ALA A C 1
ATOM 578 O O . ALA A 1 80 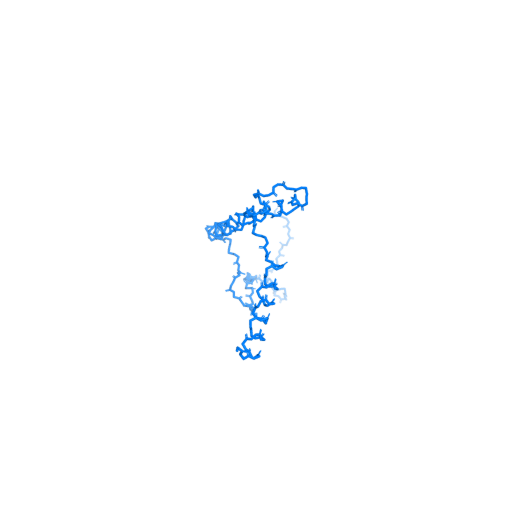? 20.730 5.007 -7.355 1.00 43.75 80 ALA A O 1
ATOM 579 N N . GLU A 1 81 ? 20.858 4.391 -5.199 1.00 41.41 81 GLU A N 1
ATOM 580 C CA . GLU A 1 81 ? 21.706 5.391 -4.545 1.00 41.41 81 GLU A CA 1
ATOM 581 C C . GLU A 1 81 ? 22.311 6.487 -5.445 1.00 41.41 81 GLU A C 1
ATOM 583 O O . GLU A 1 81 ? 23.083 6.206 -6.354 1.00 41.41 81 GLU A O 1
ATOM 588 N N . GLU A 1 82 ? 21.998 7.744 -5.106 1.00 49.19 82 GLU A N 1
ATOM 589 C CA . GLU A 1 82 ? 22.832 8.941 -5.293 1.00 49.19 82 GLU A CA 1
ATOM 590 C C . GLU A 1 82 ? 24.116 8.767 -6.128 1.00 49.19 82 GLU A C 1
ATOM 592 O O . GLU A 1 82 ? 25.198 8.723 -5.569 1.00 49.19 82 GLU A O 1
ATOM 597 N N . GLU A 1 83 ? 24.038 8.733 -7.457 1.00 43.38 83 GLU A N 1
ATOM 598 C CA . GLU A 1 83 ? 25.115 9.207 -8.335 1.00 43.38 83 GLU A CA 1
ATOM 599 C C . GLU A 1 83 ? 24.680 9.122 -9.796 1.00 43.38 83 GLU A C 1
ATOM 601 O O . GLU A 1 83 ? 24.560 8.056 -10.385 1.00 43.38 83 GLU A O 1
ATOM 606 N N . GLY A 1 84 ? 24.479 10.291 -10.405 1.00 45.56 84 GLY A N 1
ATOM 607 C CA . GLY A 1 84 ? 24.526 10.431 -11.852 1.00 45.56 84 GLY A CA 1
ATOM 608 C C . GLY A 1 84 ? 23.479 9.618 -12.600 1.00 45.56 84 GLY A C 1
ATOM 609 O O . GLY A 1 84 ? 23.815 8.644 -13.268 1.00 45.56 84 GLY A O 1
ATOM 610 N N . GLN A 1 85 ? 22.247 10.138 -12.645 1.00 46.59 85 GLN A N 1
ATOM 611 C CA . GLN A 1 85 ? 21.394 9.948 -13.813 1.00 46.59 85 GLN A CA 1
ATOM 612 C C . GLN A 1 85 ? 22.247 10.326 -15.027 1.00 46.59 85 GLN A C 1
ATOM 614 O O . GLN A 1 85 ? 22.489 11.505 -15.311 1.00 46.59 85 GLN A O 1
ATOM 619 N N . SER A 1 86 ? 22.810 9.308 -15.671 1.00 52.53 86 SER A N 1
ATOM 620 C CA . SER A 1 86 ? 23.646 9.445 -16.843 1.00 52.53 86 SER A CA 1
ATOM 621 C C . SER A 1 86 ? 22.700 9.812 -17.972 1.00 52.53 86 SER A C 1
ATOM 623 O O . SER A 1 86 ? 22.286 9.007 -18.796 1.00 52.53 86 SER A O 1
ATOM 625 N N . ILE A 1 87 ? 22.308 11.087 -17.992 1.00 58.75 87 ILE A N 1
ATOM 626 C CA . ILE A 1 87 ? 21.863 11.731 -19.210 1.00 58.75 87 ILE A CA 1
ATOM 627 C C . ILE A 1 87 ? 23.037 11.525 -20.152 1.00 58.75 87 ILE A C 1
ATOM 629 O O . ILE A 1 87 ? 24.042 12.238 -20.065 1.00 58.75 87 ILE A O 1
ATOM 633 N N . GLU A 1 88 ? 22.948 10.501 -20.997 1.00 62.31 88 GLU A N 1
ATOM 634 C CA . GLU A 1 88 ? 23.907 10.265 -22.053 1.00 62.31 88 GLU A CA 1
ATOM 635 C C . GLU A 1 88 ? 23.799 11.467 -22.990 1.00 62.31 88 GLU A C 1
ATOM 637 O O . GLU A 1 88 ? 22.959 11.553 -23.891 1.00 62.31 88 GLU A O 1
ATOM 642 N N . LYS A 1 89 ? 24.606 12.489 -22.688 1.00 67.56 89 LYS A N 1
ATOM 643 C CA . LYS A 1 89 ? 24.733 13.691 -23.494 1.00 67.56 89 LYS A CA 1
ATOM 644 C C . LYS A 1 89 ? 25.262 13.210 -24.830 1.00 67.56 89 LYS A C 1
ATOM 646 O O . LYS A 1 89 ? 26.445 12.889 -24.947 1.00 67.56 89 LYS A O 1
ATOM 651 N N . ARG A 1 90 ? 24.381 13.135 -25.832 1.00 68.75 90 ARG A N 1
ATOM 652 C CA . ARG A 1 90 ? 24.780 12.833 -27.210 1.00 68.75 90 ARG A CA 1
ATOM 653 C C . ARG A 1 90 ? 25.971 13.730 -27.528 1.00 68.75 90 ARG A C 1
ATOM 655 O O . ARG A 1 90 ? 25.896 14.936 -27.291 1.00 68.75 90 ARG A O 1
ATOM 662 N N . LYS A 1 91 ? 27.074 13.154 -28.015 1.00 61.81 91 LYS A N 1
ATOM 663 C CA . LYS A 1 91 ? 28.242 13.931 -28.444 1.00 61.81 91 LYS A CA 1
ATOM 664 C C . LYS A 1 91 ? 27.813 14.839 -29.590 1.00 61.81 91 LYS A C 1
ATOM 666 O O . LYS A 1 91 ? 27.832 14.447 -30.750 1.00 61.81 91 LYS A O 1
ATOM 671 N N . HIS A 1 92 ? 27.369 16.042 -29.262 1.00 66.69 92 HIS A N 1
ATOM 672 C CA . HIS A 1 92 ? 27.132 17.067 -30.251 1.00 66.69 92 HIS A CA 1
ATOM 673 C C . HIS A 1 92 ? 28.510 17.484 -30.771 1.00 66.69 92 HIS A C 1
ATOM 675 O O . HIS A 1 92 ? 29.343 17.997 -30.020 1.00 66.69 92 HIS A O 1
ATOM 681 N N . GLU A 1 93 ? 28.778 17.229 -32.049 1.00 60.50 93 GLU A N 1
ATOM 682 C CA . GLU A 1 93 ? 29.886 17.860 -32.754 1.00 60.50 93 GLU A CA 1
ATOM 683 C C . GLU A 1 93 ? 29.509 19.333 -32.950 1.00 60.50 93 GLU A C 1
ATOM 685 O O . GLU A 1 93 ? 28.854 19.715 -33.917 1.00 60.50 93 GLU A O 1
ATOM 690 N N . TYR A 1 94 ? 29.809 20.173 -31.958 1.00 62.38 94 TYR A N 1
ATOM 691 C CA . TYR A 1 94 ? 29.526 21.598 -32.075 1.00 62.38 94 TYR A CA 1
ATOM 692 C C . TYR A 1 94 ? 30.433 22.200 -33.149 1.00 62.38 94 TYR A C 1
ATOM 694 O O . TYR A 1 94 ? 31.663 22.114 -33.059 1.00 62.38 94 TYR A O 1
ATOM 702 N N . LEU A 1 95 ? 29.831 22.867 -34.134 1.00 66.62 95 LEU A N 1
ATOM 703 C CA . LEU A 1 95 ? 30.566 23.673 -35.098 1.00 66.62 95 LEU A CA 1
ATOM 704 C C . LEU A 1 95 ? 31.310 24.785 -34.345 1.00 66.62 95 LEU A C 1
ATOM 706 O O . LEU A 1 95 ? 30.706 25.706 -33.794 1.00 66.62 95 LEU A O 1
ATOM 710 N N . ARG A 1 96 ? 32.640 24.691 -34.292 1.00 65.81 96 ARG A N 1
ATOM 711 C CA . ARG A 1 96 ? 33.476 25.707 -33.646 1.00 65.81 96 ARG A CA 1
ATOM 712 C C . ARG A 1 96 ? 33.585 26.917 -34.563 1.00 65.81 96 ARG A C 1
ATOM 714 O O . ARG A 1 96 ? 34.358 26.900 -35.520 1.00 65.81 96 ARG A O 1
ATOM 721 N N . PHE A 1 97 ? 32.843 27.974 -34.253 1.00 64.12 97 PHE A N 1
ATOM 722 C CA . PHE A 1 97 ? 33.040 29.261 -34.906 1.00 64.12 97 PHE A CA 1
ATOM 723 C C . PHE A 1 97 ? 34.406 29.838 -34.517 1.00 64.12 97 PHE A C 1
ATOM 725 O O . PHE A 1 97 ? 34.712 30.063 -33.350 1.00 64.12 97 PHE A O 1
ATOM 732 N N . GLY A 1 98 ? 35.239 30.056 -35.529 1.00 72.50 98 GLY A N 1
ATOM 733 C CA . GLY A 1 98 ? 36.554 30.675 -35.441 1.00 72.50 98 GLY A CA 1
ATOM 734 C C . GLY A 1 98 ? 37.012 31.076 -36.841 1.00 72.50 98 GLY A C 1
ATOM 735 O O . GLY A 1 98 ? 36.443 30.626 -37.836 1.00 72.50 98 GLY A O 1
ATOM 736 N N . LYS A 1 99 ? 38.035 31.930 -36.949 1.00 66.06 99 LYS A N 1
ATOM 737 C CA . LYS A 1 99 ? 38.576 32.355 -38.249 1.00 66.06 99 LYS A CA 1
ATOM 738 C C . LYS A 1 99 ? 39.387 31.227 -38.901 1.00 66.06 99 LYS A C 1
ATOM 740 O O . LYS A 1 99 ? 40.612 31.257 -38.890 1.00 66.06 99 LYS A O 1
ATOM 745 N N . ARG A 1 100 ? 38.713 30.231 -39.479 1.00 63.91 100 ARG A N 1
ATOM 746 C CA . ARG A 1 100 ? 39.305 29.365 -40.509 1.00 63.91 100 ARG A CA 1
ATOM 747 C C . ARG A 1 100 ? 38.965 29.936 -41.884 1.00 63.91 100 ARG A C 1
ATOM 749 O O . ARG A 1 100 ? 37.882 30.477 -42.076 1.00 63.91 100 ARG A O 1
ATOM 756 N N . LYS A 1 101 ? 39.925 29.879 -42.814 1.00 60.47 101 LYS A N 1
ATOM 757 C CA . LYS A 1 101 ? 39.844 30.563 -44.117 1.00 60.47 101 LYS A CA 1
ATOM 758 C C . LYS A 1 101 ? 38.930 29.898 -45.146 1.00 60.47 101 LYS A C 1
ATOM 760 O O . LYS A 1 101 ? 38.655 30.530 -46.160 1.00 60.47 101 LYS A O 1
ATOM 765 N N . HIS A 1 102 ? 38.473 28.670 -44.928 1.00 64.00 102 HIS A N 1
ATOM 766 C CA . HIS A 1 102 ? 37.735 27.947 -45.956 1.00 64.00 102 HIS A CA 1
ATOM 767 C C . HIS A 1 102 ? 36.545 27.204 -45.350 1.00 64.00 102 HIS A C 1
ATOM 769 O O . HIS A 1 102 ? 36.679 26.557 -44.316 1.00 64.00 102 HIS A O 1
ATOM 775 N N . GLU A 1 103 ? 35.415 27.361 -46.041 1.00 61.09 103 GLU A N 1
ATOM 776 C CA . GLU A 1 103 ? 34.071 26.838 -45.778 1.00 61.09 103 GLU A CA 1
ATOM 777 C C . GLU A 1 103 ? 33.222 27.615 -44.752 1.00 61.09 103 GLU A C 1
ATOM 779 O O . GLU A 1 103 ? 33.216 27.366 -43.549 1.00 61.09 103 GLU A O 1
ATOM 784 N N . TYR A 1 104 ? 32.461 28.589 -45.268 1.00 64.12 104 TYR A N 1
ATOM 785 C CA .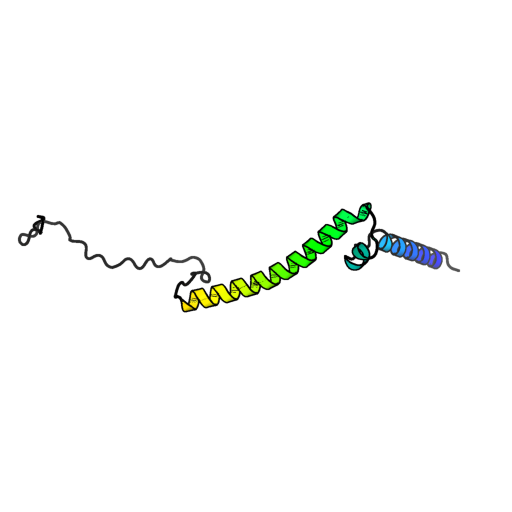 TYR A 1 104 ? 31.344 29.197 -44.547 1.00 64.12 104 TYR A CA 1
ATOM 786 C C . TYR A 1 104 ? 30.092 28.357 -44.781 1.00 64.12 104 TYR A C 1
ATOM 788 O O . TYR A 1 104 ? 29.700 28.132 -45.928 1.00 64.12 104 TYR A O 1
ATOM 796 N N . LEU A 1 105 ? 29.432 27.953 -43.699 1.00 70.00 105 LEU A N 1
ATOM 797 C CA . LEU A 1 105 ? 28.113 27.341 -43.764 1.00 70.00 105 LEU A CA 1
ATOM 798 C C . LEU A 1 105 ? 27.122 28.369 -44.336 1.00 70.00 105 LEU A C 1
ATOM 800 O O . LEU A 1 105 ? 26.828 29.383 -43.699 1.00 70.00 105 LEU A O 1
ATOM 804 N N . ARG A 1 106 ? 26.648 28.155 -45.568 1.00 69.31 106 ARG A N 1
ATOM 805 C CA . ARG A 1 106 ? 25.646 29.027 -46.193 1.00 69.31 106 ARG A CA 1
ATOM 806 C C . ARG A 1 106 ? 24.264 28.632 -45.694 1.00 69.31 106 ARG A C 1
ATOM 808 O O . ARG A 1 106 ? 23.724 27.609 -46.099 1.00 69.31 106 ARG A O 1
ATOM 815 N N . PHE A 1 107 ? 23.683 29.467 -44.842 1.00 66.19 107 PHE A N 1
ATOM 816 C CA . PHE A 1 107 ? 22.278 29.345 -44.476 1.00 66.19 107 PHE A CA 1
ATOM 817 C C . PHE A 1 107 ? 21.404 30.068 -45.507 1.00 66.19 107 PHE A C 1
ATOM 819 O O . PHE A 1 107 ? 21.509 31.278 -45.694 1.00 66.19 107 PHE A O 1
ATOM 826 N N . GLY A 1 108 ? 20.542 29.304 -46.173 1.00 67.56 108 GLY A N 1
ATOM 827 C CA . GLY A 1 108 ? 19.508 29.746 -47.108 1.00 67.56 108 GLY A CA 1
ATOM 828 C C . GLY A 1 108 ? 18.544 28.580 -47.347 1.00 67.56 108 GLY A C 1
ATOM 829 O O . GLY A 1 108 ? 18.952 27.428 -47.211 1.00 67.56 108 GLY A O 1
ATOM 830 N N . ARG A 1 109 ? 17.253 28.854 -47.584 1.00 52.91 109 ARG A N 1
ATOM 831 C CA . ARG A 1 109 ? 16.227 27.799 -47.709 1.00 52.91 109 ARG A CA 1
ATOM 832 C C . ARG A 1 109 ? 16.514 26.884 -48.909 1.00 52.91 109 ARG A C 1
ATOM 834 O O . ARG A 1 109 ? 17.051 2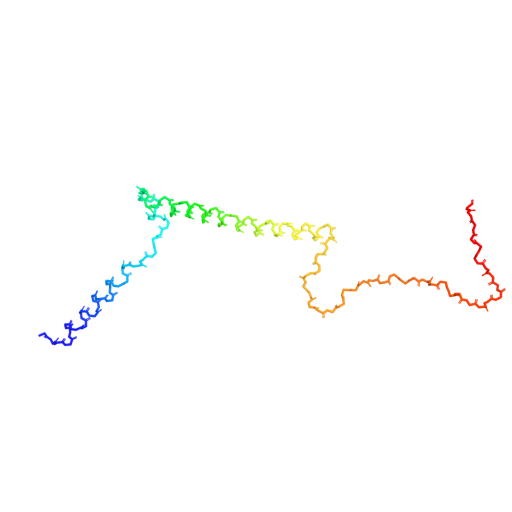7.362 -49.902 1.00 52.91 109 ARG A O 1
ATOM 841 N N . LYS A 1 110 ? 16.153 25.605 -48.726 1.00 61.53 110 LYS A N 1
ATOM 842 C CA . LYS A 1 110 ? 16.359 24.466 -49.637 1.00 61.53 110 LYS A CA 1
ATOM 843 C C . LYS A 1 110 ? 16.107 24.803 -51.100 1.00 61.53 110 LYS A C 1
ATOM 845 O O . LYS A 1 110 ? 15.051 25.418 -51.362 1.00 61.53 110 LYS A O 1
#

InterPro domains:
  IPR002544 FMRFamide-related peptide-like [PF01581] (90-99)
  IPR002544 FMRFamide-related peptide-like [PF01581] (101-109)

Organism: Ascaris suum (NCBI:txid6253)

Solvent-accessible surface area (backbone atoms only — not comparable to full-atom values): 7230 Å² total; per-residue (Å²): 134,60,70,70,59,56,53,51,52,52,51,52,52,52,54,56,52,62,60,67,77,71,61,80,78,48,62,73,57,48,68,74,49,90,44,84,90,37,49,67,57,39,51,50,41,54,49,50,56,53,48,56,53,50,52,56,50,47,54,54,50,51,53,52,48,54,52,47,27,59,75,71,68,54,73,78,93,79,87,74,78,98,71,72,87,73,72,77,71,73,86,71,84,71,85,78,88,67,99,66,97,72,85,79,88,81,88,70,87,132

Radius of gyration: 36.45 Å; Cα contacts (8 Å, |Δi|>4): 14; chains: 1; bounding box: 68×52×106 Å

Mean predicted aligned error: 19.77 Å

pLDDT: mean 72.78, std 14.74, range [41.41, 96.69]

Secondary structure (DSSP, 8-state):
--HHHHHHHHHHHHHHHHHHTTPPPPHHHHHHS--GGGHHHHHHHHHHHHHHHHHHHHHHHHHHHHHHHHHTT-----SS-SS--------------S--SS--------

Foldseek 3Di:
DDPVVVVVVVVVVVVVVVVPPDDPQDLVNLVVDDDPVSPVVVVVSVVVVVVVVVVVVVVVVVVVVCVVCVVVVVDPPPPDDDDDPPPVPPPPPDDDDDPDPDDDDDDDDD